Protein AF-A0AA96Z750-F1 (afdb_monomer_lite)

Foldseek 3Di:
DDDDDDDPPPPPPPVVVVVCVVVPDFQDQADAFWKFKDFADPPDWFWFFQDLDPPGDTDTDGDDPGIWMWGQHDADPVRQKTWTFTLPDHNVPGDPVRTPHIGGSVSRSPTHIDDGDDDD

pLDDT: mean 75.43, std 19.42, range [35.62, 96.25]

Radius of gyration: 21.61 Å; chains: 1; bounding box: 44×48×77 Å

Structure (mmCIF, N/CA/C/O backbone):
data_AF-A0AA96Z750-F1
#
_entry.id   AF-A0AA96Z750-F1
#
loop_
_atom_site.group_PDB
_atom_site.id
_atom_site.type_symbol
_atom_site.label_atom_id
_atom_site.label_alt_id
_atom_site.label_comp_id
_atom_site.label_asym_id
_atom_site.label_entity_id
_atom_site.label_seq_id
_atom_site.pdbx_PDB_ins_code
_atom_site.Cartn_x
_atom_site.Cartn_y
_atom_site.Cartn_z
_atom_site.occupancy
_atom_site.B_iso_or_equiv
_atom_site.auth_seq_id
_atom_site.auth_comp_id
_atom_site.auth_asym_id
_atom_site.auth_atom_id
_atom_site.pdbx_PDB_model_num
ATOM 1 N N . MET A 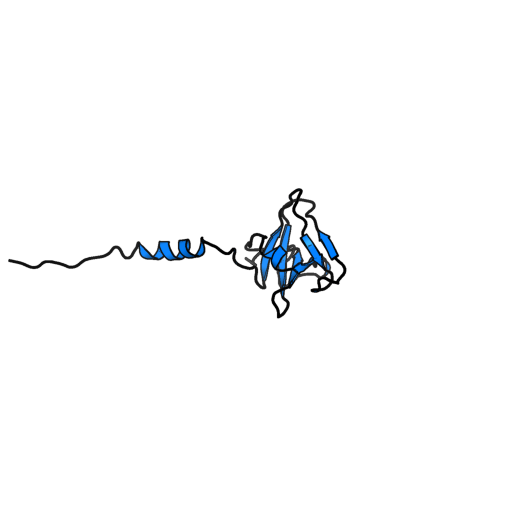1 1 ? -29.598 -28.346 -62.883 1.00 35.62 1 MET A N 1
ATOM 2 C CA . MET A 1 1 ? -29.112 -29.255 -61.816 1.00 35.62 1 MET A CA 1
ATOM 3 C C . MET A 1 1 ? -28.191 -28.420 -60.925 1.00 35.62 1 MET A C 1
ATOM 5 O O . MET A 1 1 ? -27.232 -27.899 -61.460 1.00 35.62 1 MET A O 1
ATOM 9 N N . LYS A 1 2 ? -28.621 -27.899 -59.768 1.00 36.06 2 LYS A N 1
ATOM 10 C CA . LYS A 1 2 ? -28.888 -28.506 -58.440 1.00 36.06 2 LYS A CA 1
ATOM 11 C C . LYS A 1 2 ? -27.608 -28.624 -57.576 1.00 36.06 2 LYS A C 1
ATOM 13 O O . LYS A 1 2 ? -26.629 -29.187 -58.039 1.00 36.06 2 LYS A O 1
ATOM 18 N N . ASN A 1 3 ? -27.735 -28.125 -56.330 1.00 41.16 3 ASN A N 1
ATOM 19 C CA . ASN A 1 3 ? -26.816 -28.056 -55.163 1.00 41.16 3 ASN A CA 1
ATOM 20 C C . ASN A 1 3 ? -25.954 -26.775 -55.121 1.00 41.16 3 ASN A C 1
ATOM 22 O O . ASN A 1 3 ? -25.009 -26.656 -55.881 1.00 41.16 3 ASN A O 1
ATOM 26 N N . ARG A 1 4 ? -26.278 -25.686 -54.404 1.00 40.38 4 ARG A N 1
ATOM 27 C CA . ARG A 1 4 ? -26.673 -25.439 -52.995 1.00 40.38 4 ARG A CA 1
ATOM 28 C C . ARG A 1 4 ? -25.589 -25.779 -51.949 1.00 40.38 4 ARG A C 1
ATOM 30 O O . ARG A 1 4 ? -25.389 -26.944 -51.633 1.00 40.38 4 ARG A O 1
ATOM 37 N N . THR A 1 5 ? -25.101 -24.694 -51.326 1.00 41.47 5 THR A N 1
ATOM 38 C CA . THR A 1 5 ? -24.582 -24.523 -49.946 1.00 41.47 5 THR A CA 1
ATOM 39 C C . THR A 1 5 ? -23.202 -25.091 -49.597 1.00 41.47 5 THR A C 1
ATOM 41 O O . THR A 1 5 ? -23.041 -26.299 -49.547 1.00 41.47 5 THR A O 1
ATOM 44 N N . LEU A 1 6 ? -22.277 -24.229 -49.150 1.00 39.97 6 LEU A N 1
ATOM 45 C CA . LEU A 1 6 ? -21.990 -24.117 -47.713 1.00 39.97 6 LEU A CA 1
ATOM 46 C C . LEU A 1 6 ? -21.231 -22.823 -47.376 1.00 39.97 6 LEU A C 1
ATOM 48 O O . LEU A 1 6 ? -20.321 -22.402 -48.081 1.00 39.97 6 LEU A O 1
ATOM 52 N N . ASN A 1 7 ? -21.662 -22.214 -46.277 1.00 42.81 7 ASN A N 1
ATOM 53 C CA . ASN A 1 7 ? -21.149 -21.003 -45.658 1.00 42.81 7 ASN A CA 1
ATOM 54 C C . ASN A 1 7 ? -19.644 -21.091 -45.372 1.00 42.81 7 ASN A C 1
ATOM 56 O O . ASN A 1 7 ? -19.219 -21.964 -44.620 1.00 42.81 7 ASN A O 1
ATOM 60 N N . SER A 1 8 ? -18.869 -20.123 -45.858 1.00 43.69 8 SER A N 1
ATOM 61 C CA . SER A 1 8 ? -17.604 -19.757 -45.218 1.00 43.69 8 SER A CA 1
ATOM 62 C C . SER A 1 8 ? -17.874 -18.513 -44.379 1.00 43.69 8 SER A C 1
ATOM 64 O O . SER A 1 8 ? -17.954 -17.396 -44.890 1.00 43.69 8 SER A O 1
ATOM 66 N N . LEU A 1 9 ? -18.158 -18.739 -43.096 1.00 48.41 9 LEU A N 1
ATOM 67 C CA . LEU A 1 9 ? -18.248 -17.689 -42.086 1.00 48.41 9 LEU A CA 1
ATOM 68 C C . LEU A 1 9 ? -16.909 -16.935 -42.015 1.00 48.41 9 LEU A C 1
ATOM 70 O O . LEU A 1 9 ? -15.860 -17.582 -42.005 1.00 48.41 9 LEU A O 1
ATOM 74 N N . PRO A 1 10 ? -16.902 -15.596 -41.888 1.00 44.31 10 PRO A N 1
ATOM 75 C CA . PRO A 1 10 ? -15.688 -14.873 -41.550 1.00 44.31 10 PRO A CA 1
ATOM 76 C C . PRO A 1 10 ? -15.317 -15.192 -40.094 1.00 44.31 10 PRO A C 1
ATOM 78 O O . PRO A 1 10 ? -15.804 -14.566 -39.154 1.00 44.31 10 PRO A O 1
ATOM 81 N N . PHE A 1 11 ? -14.414 -16.153 -39.898 1.00 47.69 11 PHE A N 1
ATOM 82 C CA . PHE A 1 11 ? -13.801 -16.518 -38.609 1.00 47.69 11 PHE A CA 1
ATOM 83 C C . PHE A 1 11 ? -12.900 -15.415 -38.004 1.00 47.69 11 PHE A C 1
ATOM 85 O O . PHE A 1 11 ? -12.049 -15.683 -37.164 1.00 47.69 11 PHE A O 1
ATOM 92 N N . VAL A 1 12 ? -13.095 -14.155 -38.398 1.00 45.84 12 VAL A N 1
ATOM 93 C CA . VAL A 1 12 ? -12.334 -12.988 -37.920 1.00 45.84 12 VAL A CA 1
ATOM 94 C C . VAL A 1 12 ? -13.201 -12.081 -37.024 1.00 45.84 12 VAL A C 1
ATOM 96 O O . VAL A 1 12 ? -12.708 -11.129 -36.433 1.00 45.84 12 VAL A O 1
ATOM 99 N N . GLY A 1 13 ? -14.493 -12.393 -36.854 1.00 42.34 13 GLY A N 1
ATOM 100 C CA . GLY A 1 13 ? -15.441 -11.562 -36.096 1.00 42.34 13 GLY A CA 1
ATOM 101 C C . GLY A 1 13 ? -15.648 -11.907 -34.614 1.00 42.34 13 GLY A C 1
ATOM 102 O O . GLY A 1 13 ? -16.391 -11.198 -33.946 1.00 42.34 13 GLY A O 1
ATOM 103 N N . ILE A 1 14 ? -15.044 -12.979 -34.079 1.00 46.34 14 ILE A N 1
ATOM 104 C CA . ILE A 1 14 ? -15.354 -13.471 -32.714 1.00 46.34 14 ILE A CA 1
ATOM 105 C C . ILE A 1 14 ? -14.275 -13.105 -31.678 1.00 46.34 14 ILE A C 1
ATOM 107 O O . ILE A 1 14 ? -14.570 -13.021 -30.488 1.00 46.34 14 ILE A O 1
ATOM 111 N N . ILE A 1 15 ? -13.047 -12.779 -32.093 1.00 45.06 15 ILE A N 1
ATOM 112 C CA . ILE A 1 15 ? -11.965 -12.457 -31.139 1.00 45.06 15 ILE A CA 1
ATOM 113 C C . ILE A 1 15 ? -12.111 -11.034 -30.559 1.00 45.06 15 ILE A C 1
ATOM 115 O O . ILE A 1 15 ? -11.638 -10.762 -29.459 1.00 45.06 15 ILE A O 1
ATOM 119 N N . ALA A 1 16 ? -12.851 -10.137 -31.219 1.00 44.69 16 ALA A N 1
ATOM 120 C CA . ALA A 1 16 ? -13.071 -8.778 -30.715 1.00 44.69 16 ALA A CA 1
ATOM 121 C C . ALA A 1 16 ? -14.095 -8.691 -29.562 1.00 44.69 16 ALA A C 1
ATOM 123 O O . ALA A 1 16 ? -14.098 -7.710 -28.821 1.00 44.69 16 ALA A O 1
ATOM 124 N N . VAL A 1 17 ? -14.948 -9.706 -29.363 1.00 45.22 17 VAL A N 1
ATOM 125 C CA . VAL A 1 17 ? -16.010 -9.649 -28.336 1.00 45.22 17 VAL A CA 1
ATOM 126 C C . VAL A 1 17 ? -15.500 -10.064 -26.949 1.00 45.22 17 VAL A C 1
ATOM 128 O O . VAL A 1 17 ? -16.064 -9.652 -25.937 1.00 45.22 17 VAL A O 1
ATOM 131 N N . VAL A 1 18 ? -14.3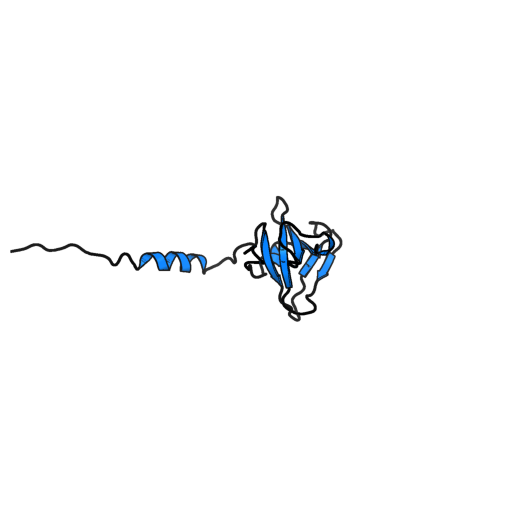83 -10.794 -26.865 1.00 43.53 18 VAL A N 1
ATOM 132 C CA . VAL A 1 18 ? -13.802 -11.180 -25.564 1.00 43.53 18 VAL A CA 1
ATOM 133 C C . VAL A 1 18 ? -13.091 -10.002 -24.885 1.00 43.53 18 VAL A C 1
ATOM 135 O O . VAL A 1 18 ? -13.080 -9.924 -23.661 1.00 43.53 18 VAL A O 1
ATOM 138 N N . ILE A 1 19 ? -12.588 -9.025 -25.649 1.00 48.16 19 ILE A N 1
ATOM 139 C CA . ILE A 1 19 ? -11.946 -7.830 -25.073 1.00 48.16 19 ILE A CA 1
ATOM 140 C C . ILE A 1 19 ? -13.000 -6.838 -24.543 1.00 48.16 19 ILE A C 1
ATOM 142 O O . ILE A 1 19 ? -12.778 -6.180 -23.529 1.00 48.16 19 ILE A O 1
ATOM 146 N N . LEU A 1 20 ? -14.190 -6.782 -25.158 1.00 41.06 20 LEU A N 1
ATOM 147 C CA . LEU A 1 20 ? -15.265 -5.874 -24.732 1.00 41.06 20 LEU A CA 1
ATOM 148 C C . LEU A 1 20 ? -16.107 -6.413 -23.555 1.00 41.06 20 LEU A C 1
ATOM 150 O O . LEU A 1 20 ? -16.755 -5.635 -22.859 1.00 41.06 20 LEU A O 1
ATOM 154 N N . GLY A 1 21 ? -16.089 -7.725 -23.289 1.00 37.84 21 GLY A N 1
ATOM 155 C CA . GLY A 1 21 ? -16.830 -8.347 -22.178 1.00 37.84 21 GLY A CA 1
ATOM 156 C C . GLY A 1 21 ? -16.242 -8.087 -20.783 1.00 37.84 21 GLY A C 1
ATOM 157 O O . GLY A 1 21 ? -16.953 -8.198 -19.788 1.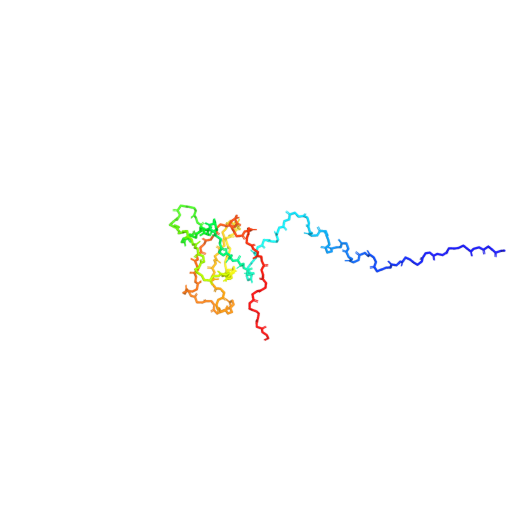00 37.84 21 GLY A O 1
ATOM 158 N N . ILE A 1 22 ? -14.968 -7.687 -20.700 1.00 47.09 22 ILE A N 1
ATOM 159 C CA . ILE A 1 22 ? -14.305 -7.268 -19.447 1.00 47.09 22 ILE A CA 1
ATOM 160 C C . ILE A 1 22 ? -14.606 -5.781 -19.145 1.00 47.09 22 ILE A C 1
ATOM 162 O O . ILE A 1 22 ? -14.379 -5.295 -18.040 1.00 47.09 22 ILE A O 1
ATOM 166 N N . TYR A 1 23 ? -15.186 -5.053 -20.108 1.00 47.31 23 TYR A N 1
ATOM 167 C CA . TYR A 1 23 ? -15.348 -3.596 -20.077 1.00 47.31 23 TYR A CA 1
ATOM 168 C C . TYR A 1 23 ? -16.553 -3.086 -19.261 1.00 47.31 23 TYR A C 1
ATOM 170 O O . TYR A 1 23 ? -16.715 -1.878 -19.106 1.00 47.31 23 TYR A O 1
ATOM 178 N N . PHE A 1 24 ? -17.386 -3.970 -18.699 1.00 49.66 24 PHE A N 1
ATOM 179 C CA . PHE A 1 24 ? -18.526 -3.585 -17.857 1.00 49.66 24 PHE A CA 1
ATOM 180 C C . PHE A 1 24 ? -18.456 -4.241 -16.469 1.00 49.66 24 PHE A C 1
ATOM 182 O O . PHE A 1 24 ? -19.010 -5.312 -16.237 1.00 49.66 24 PHE A O 1
ATOM 189 N N . GLY A 1 25 ? -17.828 -3.549 -15.510 1.00 45.44 25 GLY A N 1
ATOM 190 C CA . GLY A 1 25 ? -18.352 -3.539 -14.137 1.00 45.44 25 GLY A CA 1
ATOM 191 C C . GLY A 1 25 ? -17.365 -3.599 -12.973 1.00 45.44 25 GLY A C 1
ATOM 192 O O . GLY A 1 25 ? -17.754 -3.225 -11.868 1.00 45.44 25 GLY A O 1
ATOM 193 N N . LYS A 1 26 ? -16.115 -4.040 -13.149 1.00 52.38 26 LYS A N 1
ATOM 194 C CA . LYS A 1 26 ? -15.136 -4.059 -12.046 1.00 52.38 26 LYS A CA 1
ATOM 195 C C . LYS A 1 26 ? -13.764 -3.676 -12.567 1.00 52.38 26 LYS A C 1
ATOM 197 O O . LYS A 1 26 ? -13.227 -4.375 -13.421 1.00 52.38 26 LYS A O 1
ATOM 202 N N . GLN A 1 27 ? -13.192 -2.593 -12.038 1.00 55.72 27 GLN A N 1
ATOM 203 C CA . GLN A 1 27 ? -11.755 -2.399 -12.185 1.00 55.72 27 GLN A CA 1
ATOM 204 C C . GLN A 1 27 ? -11.055 -3.647 -11.625 1.00 55.72 27 GLN A C 1
ATOM 206 O O . GLN A 1 27 ? -11.498 -4.168 -10.589 1.00 55.72 27 GLN A O 1
ATOM 211 N N . PRO A 1 28 ? -10.032 -4.181 -12.319 1.00 65.00 28 PRO A N 1
ATOM 212 C CA . PRO A 1 28 ? -9.243 -5.270 -11.768 1.00 65.00 28 PRO A CA 1
ATOM 213 C C . PRO A 1 28 ? -8.742 -4.851 -10.379 1.00 65.00 28 PRO A C 1
ATOM 215 O O . PRO A 1 28 ? -8.482 -3.676 -10.136 1.00 65.00 28 PRO A O 1
ATOM 218 N N . LYS A 1 29 ? -8.708 -5.791 -9.429 1.00 75.69 29 LYS A N 1
ATOM 219 C CA . LYS A 1 29 ? -8.186 -5.523 -8.084 1.00 75.69 29 LYS A CA 1
ATOM 220 C C . LYS A 1 29 ? -6.662 -5.646 -8.131 1.00 75.69 29 LYS A C 1
ATOM 222 O O . LYS A 1 29 ? -6.200 -6.665 -8.638 1.00 75.69 29 LYS A O 1
ATOM 227 N N . PRO A 1 30 ? -5.894 -4.704 -7.563 1.00 76.00 30 PRO A N 1
ATOM 228 C CA . PRO A 1 30 ? -4.438 -4.759 -7.625 1.00 76.00 30 PRO A CA 1
ATOM 229 C C . PRO A 1 30 ? -3.907 -5.891 -6.744 1.00 76.00 30 PRO A C 1
ATOM 231 O O . PRO A 1 30 ? -4.184 -5.945 -5.543 1.00 76.00 30 PRO A O 1
ATOM 234 N N . THR A 1 31 ? -3.180 -6.819 -7.343 1.00 82.88 31 THR A N 1
ATOM 235 C CA . THR A 1 31 ? -2.615 -8.036 -6.752 1.00 82.88 31 THR A CA 1
ATOM 236 C C . THR A 1 31 ? -1.155 -7.852 -6.323 1.00 82.88 31 THR A C 1
ATOM 238 O O . THR A 1 31 ? -0.596 -6.766 -6.418 1.00 82.88 31 THR A O 1
ATOM 241 N N . TYR A 1 32 ? -0.541 -8.889 -5.745 1.00 83.62 32 TYR A N 1
ATOM 242 C CA . TYR A 1 32 ? 0.873 -8.854 -5.353 1.00 83.62 32 TYR A CA 1
ATOM 243 C C . TYR A 1 32 ? 1.762 -8.587 -6.572 1.00 83.62 32 TYR A C 1
ATOM 245 O O . TYR A 1 32 ? 1.590 -9.247 -7.592 1.00 83.62 32 TYR A O 1
ATOM 253 N N . ARG A 1 33 ? 2.723 -7.663 -6.435 1.00 85.81 33 ARG A N 1
ATOM 254 C CA . ARG A 1 33 ? 3.550 -7.116 -7.531 1.00 85.81 33 ARG A CA 1
ATOM 255 C C . ARG A 1 33 ? 2.807 -6.255 -8.549 1.00 85.81 33 ARG A C 1
ATOM 257 O O . ARG A 1 33 ? 3.453 -5.781 -9.472 1.00 85.81 33 ARG A O 1
ATOM 264 N N . ASP A 1 34 ? 1.520 -5.972 -8.375 1.00 86.88 34 ASP A N 1
ATOM 265 C CA . ASP A 1 34 ? 0.905 -4.904 -9.160 1.00 86.88 34 ASP A CA 1
ATOM 266 C C . ASP A 1 34 ? 1.343 -3.541 -8.635 1.00 86.88 34 ASP A C 1
ATOM 268 O O . ASP A 1 34 ? 1.716 -3.377 -7.464 1.00 86.88 34 ASP A O 1
ATOM 272 N N . CYS A 1 35 ? 1.248 -2.553 -9.518 1.00 87.44 35 CYS A N 1
ATOM 273 C CA . CYS A 1 35 ? 1.403 -1.164 -9.160 1.00 87.44 35 CYS A CA 1
ATOM 274 C C . CYS A 1 35 ? 0.107 -0.391 -9.250 1.00 87.44 35 CYS A C 1
ATOM 276 O O . CYS A 1 35 ? -0.716 -0.588 -10.146 1.00 87.44 35 CYS A O 1
ATOM 278 N N . VAL A 1 36 ? -0.030 0.535 -8.311 1.00 88.12 36 VAL A N 1
ATOM 279 C CA . VAL A 1 36 ? -1.140 1.472 -8.257 1.00 88.12 36 VAL A CA 1
ATOM 280 C C . VAL A 1 36 ? -0.621 2.891 -8.360 1.00 88.12 36 VAL A C 1
ATOM 282 O O . VAL A 1 36 ? 0.410 3.235 -7.781 1.00 88.12 36 VAL A O 1
ATOM 285 N N . GLU A 1 37 ? -1.345 3.717 -9.101 1.00 87.56 37 GLU A N 1
ATOM 286 C CA . GLU A 1 37 ? -1.045 5.138 -9.222 1.00 87.56 37 GLU A CA 1
A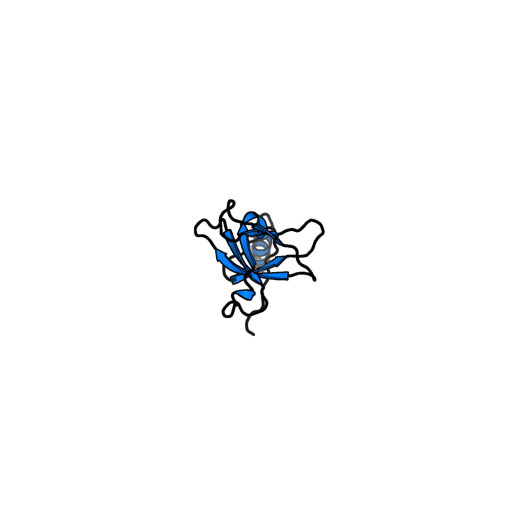TOM 287 C C . GLU A 1 37 ? -1.994 5.943 -8.337 1.00 87.56 37 GLU A C 1
ATOM 289 O O . GLU A 1 37 ? -3.220 5.813 -8.420 1.00 87.56 37 GLU A O 1
ATOM 294 N N . PHE A 1 38 ? -1.421 6.820 -7.521 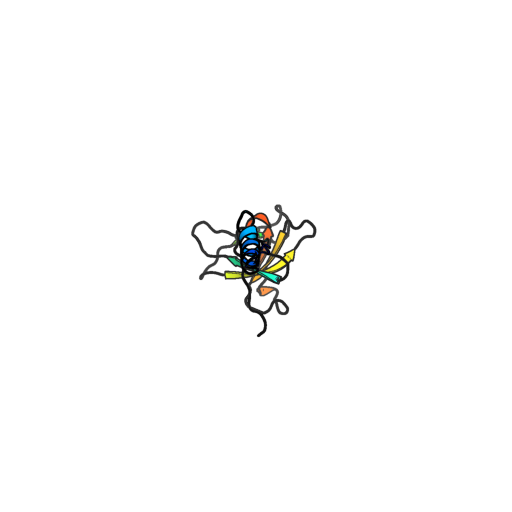1.00 85.56 38 PHE A N 1
ATOM 295 C CA . PHE A 1 38 ? -2.160 7.802 -6.753 1.00 85.56 38 PHE A CA 1
ATOM 296 C C . PHE A 1 38 ? -1.906 9.196 -7.327 1.00 85.56 38 PHE A C 1
ATOM 298 O O . PHE A 1 38 ? -0.803 9.738 -7.262 1.00 85.56 38 PHE A O 1
ATOM 305 N N . SER A 1 39 ? -2.945 9.768 -7.935 1.00 79.38 39 SER A N 1
ATOM 306 C CA . SER A 1 39 ? -2.903 11.115 -8.506 1.00 79.38 39 SER A CA 1
ATOM 307 C C . SER A 1 39 ? -3.305 12.161 -7.459 1.00 79.38 39 SER A C 1
ATOM 309 O O . SER A 1 39 ? -4.289 11.948 -6.748 1.00 79.38 39 SER A O 1
ATOM 311 N N . PRO A 1 40 ? -2.614 13.311 -7.383 1.00 72.00 40 PRO A N 1
ATOM 312 C CA . PRO A 1 40 ? -2.984 14.387 -6.483 1.00 72.00 40 PRO A CA 1
ATOM 313 C C . PRO A 1 40 ? -4.256 15.069 -6.990 1.00 72.00 40 PRO A C 1
ATOM 315 O O . PRO A 1 40 ? -4.359 15.487 -8.142 1.00 72.00 40 PRO A O 1
ATOM 318 N N . SER A 1 41 ? -5.229 15.207 -6.104 1.00 70.50 41 SER A N 1
ATOM 319 C CA . SER A 1 41 ? -6.432 16.007 -6.279 1.00 70.50 41 SER A CA 1
ATOM 320 C C . SER A 1 41 ? -6.802 16.639 -4.932 1.00 70.50 41 SER A C 1
ATOM 322 O O . SER A 1 41 ? -6.443 16.097 -3.883 1.00 70.50 41 SER A O 1
ATOM 324 N N . PRO A 1 42 ? -7.551 17.755 -4.921 1.00 62.12 42 PRO A N 1
ATOM 325 C CA . PRO A 1 42 ? -7.921 18.446 -3.682 1.00 62.12 42 PRO A CA 1
ATOM 326 C C . PRO A 1 42 ? -8.676 17.564 -2.675 1.00 62.12 42 PRO A C 1
ATOM 328 O O . PRO A 1 42 ? -8.685 17.861 -1.486 1.00 62.12 42 PRO A O 1
ATOM 331 N N . ALA A 1 43 ? -9.309 16.487 -3.151 1.00 67.31 43 ALA A N 1
ATOM 332 C CA . ALA A 1 43 ? -10.099 15.561 -2.347 1.00 67.31 43 ALA A CA 1
ATOM 333 C C . ALA A 1 43 ? -9.452 14.175 -2.175 1.00 67.31 43 ALA A C 1
ATOM 335 O O . ALA A 1 43 ? -9.988 13.34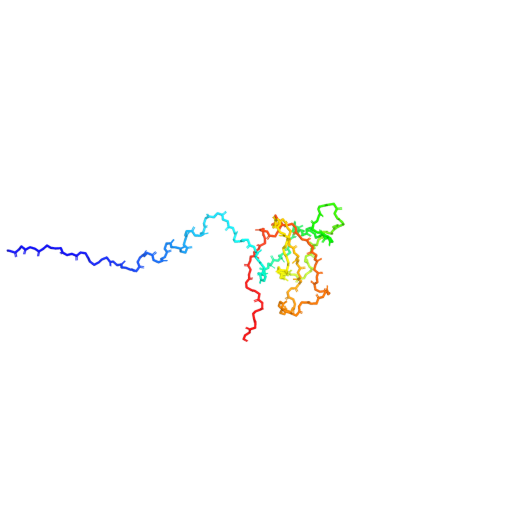4 -1.446 1.00 67.31 43 ALA A O 1
ATOM 336 N N . SER A 1 44 ? -8.323 13.892 -2.831 1.00 69.75 44 SER A N 1
ATOM 337 C CA . SER A 1 44 ? -7.685 12.576 -2.747 1.00 69.75 44 SER A CA 1
ATOM 338 C C . SER A 1 44 ? -6.720 12.540 -1.572 1.00 69.75 44 SER A C 1
ATOM 340 O O . SER A 1 44 ? -5.581 13.001 -1.661 1.00 69.75 44 SER A O 1
ATOM 342 N N . THR A 1 45 ? -7.180 11.960 -0.473 1.00 83.00 45 THR A N 1
ATOM 343 C CA . THR A 1 45 ? -6.340 11.500 0.629 1.00 83.00 45 THR A CA 1
ATOM 344 C C . THR A 1 45 ? -6.334 9.980 0.640 1.00 83.00 45 THR A C 1
ATOM 346 O O . THR A 1 45 ? -7.366 9.336 0.444 1.00 83.00 45 THR A O 1
ATOM 349 N N . LEU A 1 46 ? -5.165 9.392 0.869 1.00 87.94 46 LEU A N 1
ATOM 350 C CA . LEU A 1 46 ? -5.050 7.965 1.121 1.00 87.94 46 LEU A CA 1
ATOM 351 C C . LEU A 1 46 ? -4.881 7.766 2.619 1.00 87.94 46 LEU A C 1
ATOM 353 O O . LEU A 1 46 ? -3.899 8.219 3.201 1.00 87.94 46 LEU A O 1
ATOM 357 N N . GLN A 1 47 ? -5.841 7.109 3.263 1.00 91.56 47 GLN A N 1
ATOM 358 C CA . GLN A 1 47 ? -5.684 6.763 4.670 1.00 91.56 47 GLN A CA 1
ATOM 359 C C . GLN A 1 47 ? -4.716 5.584 4.797 1.00 91.56 47 GLN A C 1
ATOM 361 O O . GLN A 1 47 ? -5.003 4.484 4.316 1.00 91.56 47 GLN A O 1
ATOM 366 N N . VAL A 1 48 ? -3.571 5.840 5.427 1.00 94.12 48 VAL A N 1
ATOM 367 C CA . VAL A 1 48 ? -2.473 4.888 5.605 1.00 94.12 48 VAL A CA 1
ATOM 368 C C . VAL A 1 48 ? -2.346 4.552 7.082 1.00 94.12 48 VAL A C 1
ATOM 370 O O . VAL A 1 48 ? -2.332 5.439 7.929 1.00 94.12 48 VAL A O 1
ATOM 373 N N . TYR A 1 49 ? -2.244 3.269 7.383 1.00 96.12 49 TYR A N 1
ATOM 374 C CA . TYR A 1 49 ? -2.245 2.690 8.715 1.00 96.12 49 TYR A CA 1
ATOM 375 C C . TYR A 1 49 ? -0.892 2.043 9.018 1.00 96.12 49 TYR A C 1
ATOM 377 O O . TYR A 1 49 ? -0.238 1.485 8.133 1.00 96.12 49 TYR A O 1
ATOM 385 N N . ASP A 1 50 ? -0.476 2.089 10.281 1.00 94.00 50 ASP A N 1
ATOM 386 C CA . ASP A 1 50 ? 0.753 1.425 10.736 1.00 94.00 50 ASP A CA 1
ATOM 387 C C . ASP A 1 50 ? 0.618 -0.112 10.726 1.00 94.00 50 ASP A C 1
ATOM 389 O O . ASP A 1 50 ? 1.558 -0.843 10.401 1.00 94.00 50 ASP A O 1
ATOM 393 N N . GLN A 1 51 ? -0.589 -0.616 11.006 1.00 95.44 51 GLN A N 1
ATOM 394 C CA . GLN A 1 51 ? -0.941 -2.038 11.000 1.00 95.44 51 GLN A CA 1
ATOM 395 C C . GLN A 1 51 ? -2.210 -2.273 10.163 1.00 95.44 51 GLN A C 1
ATOM 397 O O . GLN A 1 51 ? -2.961 -1.327 9.933 1.00 95.44 51 GLN A O 1
ATOM 402 N N . PRO A 1 52 ? -2.482 -3.505 9.691 1.00 94.62 52 PRO A N 1
ATOM 403 C CA . PRO A 1 52 ? -3.698 -3.816 8.940 1.00 94.62 52 PRO A CA 1
ATOM 404 C C . PRO A 1 52 ? -4.915 -3.940 9.876 1.00 94.62 52 PRO A C 1
ATOM 406 O O . PRO A 1 52 ? -5.561 -4.982 9.963 1.00 94.62 52 PRO A O 1
ATOM 409 N N . ASP A 1 53 ? -5.193 -2.873 10.618 1.00 93.19 53 ASP A N 1
ATOM 410 C CA . ASP A 1 53 ? -6.275 -2.769 11.588 1.00 93.19 53 ASP A CA 1
ATOM 411 C C . ASP A 1 53 ? -6.808 -1.329 11.599 1.00 93.19 53 ASP A C 1
ATOM 413 O O . ASP A 1 53 ? -6.051 -0.362 11.672 1.00 93.19 53 ASP A O 1
ATOM 417 N N . ARG A 1 54 ? -8.136 -1.172 11.572 1.00 89.31 54 ARG A N 1
ATOM 418 C CA . ARG A 1 54 ? -8.789 0.144 11.626 1.00 89.31 54 ARG A CA 1
ATOM 419 C C . ARG A 1 54 ? -8.546 0.864 12.953 1.00 89.31 54 ARG A C 1
ATOM 421 O O . ARG A 1 54 ? -8.653 2.088 12.978 1.00 89.31 54 ARG A O 1
ATOM 428 N N . ALA A 1 55 ? -8.247 0.133 14.027 1.00 92.81 55 ALA A N 1
ATOM 429 C CA . ALA A 1 55 ? -7.921 0.710 15.329 1.00 92.81 55 ALA A CA 1
ATOM 430 C C . ALA A 1 55 ? -6.462 1.194 15.433 1.00 92.81 55 ALA A C 1
ATOM 432 O O . ALA A 1 55 ? -6.110 1.863 16.409 1.00 92.81 55 ALA A O 1
ATOM 433 N N . SER A 1 56 ? -5.601 0.880 14.456 1.00 94.06 56 SER A N 1
ATOM 434 C CA . SER A 1 56 ? -4.208 1.317 14.497 1.00 94.06 56 SER A CA 1
ATOM 435 C C . SER A 1 56 ? -4.077 2.819 14.242 1.00 94.06 56 SER A C 1
ATOM 437 O O . SER A 1 56 ? -4.951 3.470 13.663 1.00 94.06 56 SER A O 1
ATOM 439 N N . LYS A 1 57 ? -2.915 3.374 14.599 1.00 95.38 57 LYS A N 1
ATOM 440 C CA . LYS A 1 57 ? -2.552 4.735 14.190 1.00 95.38 57 LYS A CA 1
ATOM 441 C C . LYS A 1 57 ? -2.617 4.846 12.666 1.00 95.38 57 LYS A C 1
ATOM 443 O O . LYS A 1 57 ? -2.193 3.925 11.963 1.00 95.38 57 LYS A O 1
ATOM 448 N N . SER A 1 58 ? -3.152 5.964 12.183 1.00 94.62 58 SER A N 1
ATOM 449 C CA . SER A 1 58 ? -3.246 6.262 10.758 1.00 94.62 58 SER A CA 1
ATOM 450 C C . SER A 1 58 ? -2.877 7.708 10.454 1.00 94.62 58 SER A C 1
ATOM 452 O O . SER A 1 58 ? -2.959 8.581 11.321 1.00 94.62 58 SER A O 1
ATOM 454 N N . ILE A 1 59 ? -2.463 7.939 9.213 1.00 93.81 59 ILE A N 1
ATOM 455 C CA . ILE A 1 59 ? -2.196 9.252 8.634 1.00 93.81 59 ILE A CA 1
ATOM 456 C C . ILE A 1 59 ? -3.004 9.415 7.346 1.00 93.81 59 ILE A C 1
ATOM 458 O O . ILE A 1 59 ? -3.291 8.442 6.647 1.00 93.81 59 ILE A O 1
ATOM 462 N N . ASN A 1 60 ? -3.345 10.658 7.014 1.00 91.19 60 ASN A N 1
ATOM 463 C CA . ASN A 1 60 ? -3.900 10.998 5.709 1.00 91.19 60 ASN A CA 1
ATOM 464 C C . ASN A 1 60 ? -2.748 11.379 4.788 1.00 91.19 60 ASN A C 1
ATOM 466 O O . ASN A 1 60 ? -2.188 12.468 4.899 1.00 91.19 60 ASN A O 1
ATOM 470 N N . TYR A 1 61 ? -2.382 10.461 3.908 1.00 89.94 61 TYR A N 1
ATOM 471 C CA . TYR A 1 61 ? -1.325 10.665 2.940 1.00 89.94 61 TYR A CA 1
ATOM 472 C C . TYR A 1 61 ? -1.844 11.436 1.721 1.00 89.94 61 TYR A C 1
ATOM 474 O O . TYR A 1 61 ? -2.917 11.135 1.189 1.00 89.94 61 TYR A O 1
ATOM 482 N N . GLN A 1 62 ? -1.074 12.428 1.278 1.00 87.81 62 GLN A N 1
ATOM 483 C CA . GLN A 1 62 ? -1.336 13.213 0.074 1.00 87.81 62 GLN A CA 1
ATOM 484 C C . GLN A 1 62 ? -0.060 13.279 -0.773 1.00 87.81 62 GLN A C 1
ATOM 486 O O . GLN A 1 62 ? 1.000 13.567 -0.211 1.00 87.81 62 GLN A O 1
ATOM 491 N N . PRO A 1 63 ? -0.139 13.053 -2.097 1.00 82.69 63 PRO A N 1
ATOM 492 C CA . PRO A 1 63 ? 1.015 13.192 -2.973 1.00 82.69 63 PRO A CA 1
ATOM 493 C C . PRO A 1 63 ? 1.446 14.654 -3.022 1.00 82.69 63 PRO A C 1
ATOM 495 O O . PRO A 1 63 ? 0.607 15.558 -3.045 1.00 82.69 63 PRO A O 1
ATOM 498 N N . THR A 1 64 ? 2.753 14.891 -3.064 1.00 75.31 64 THR A N 1
ATOM 499 C CA . THR A 1 64 ? 3.305 16.254 -2.933 1.00 75.31 64 THR A CA 1
ATOM 500 C C . THR A 1 64 ? 3.704 16.885 -4.261 1.00 75.31 64 THR A C 1
ATOM 502 O O . THR A 1 64 ? 3.742 18.109 -4.364 1.00 75.31 64 THR A O 1
ATOM 505 N N . SER A 1 65 ? 4.013 16.079 -5.279 1.00 70.81 65 SER A N 1
ATOM 506 C CA . SER A 1 65 ? 4.718 16.567 -6.476 1.00 70.81 65 SER A CA 1
ATOM 507 C C . SER A 1 65 ? 4.214 15.994 -7.801 1.00 70.81 65 SER A C 1
ATOM 509 O O . SER A 1 65 ? 4.858 16.155 -8.836 1.00 70.81 65 SER A O 1
ATOM 511 N N . GLY A 1 66 ? 3.037 15.371 -7.802 1.00 79.38 66 GLY A N 1
ATOM 512 C CA . GLY A 1 66 ? 2.464 14.758 -8.994 1.00 79.38 66 GLY A CA 1
ATOM 513 C C . GLY A 1 66 ? 1.930 13.370 -8.702 1.00 79.38 66 GLY A C 1
ATOM 514 O O . GLY A 1 66 ? 1.670 13.019 -7.553 1.00 79.38 66 GLY A O 1
ATOM 515 N N . LYS A 1 67 ? 1.727 12.606 -9.773 1.00 83.25 67 LYS A N 1
ATOM 516 C CA . LYS A 1 67 ? 1.309 11.209 -9.704 1.00 83.25 67 LYS A CA 1
ATOM 517 C C . LYS A 1 67 ? 2.409 10.391 -9.043 1.00 83.25 67 LYS A C 1
ATOM 519 O O . LYS A 1 67 ? 3.546 10.413 -9.506 1.00 83.25 67 LYS A O 1
ATOM 524 N N . GLU A 1 68 ? 2.057 9.665 -7.994 1.00 87.69 68 GLU A N 1
ATOM 525 C CA . GLU A 1 68 ? 2.979 8.780 -7.293 1.00 87.69 68 GLU A CA 1
ATOM 526 C C . GLU A 1 68 ? 2.562 7.326 -7.502 1.00 87.69 68 GLU A C 1
ATOM 528 O O . GLU A 1 68 ? 1.374 7.000 -7.521 1.00 87.69 68 GLU A O 1
ATOM 533 N N . GLN A 1 69 ? 3.546 6.454 -7.701 1.00 88.75 69 GLN A N 1
ATOM 534 C CA . GLN A 1 69 ? 3.331 5.039 -7.987 1.00 88.75 69 GLN A CA 1
ATOM 535 C C . GLN A 1 69 ? 3.758 4.195 -6.792 1.00 88.75 69 GLN A C 1
ATOM 537 O O . GLN A 1 69 ? 4.784 4.465 -6.160 1.00 88.75 69 GLN A O 1
ATOM 542 N N . PHE A 1 70 ? 2.979 3.158 -6.501 1.00 91.50 70 PHE A N 1
ATOM 543 C CA . PHE A 1 70 ? 3.201 2.285 -5.357 1.00 91.50 70 PHE A CA 1
ATOM 544 C C . PHE A 1 70 ? 3.096 0.817 -5.746 1.00 91.50 70 PHE A C 1
ATOM 546 O O . PHE A 1 70 ? 2.120 0.408 -6.372 1.00 91.50 70 PHE A O 1
ATOM 553 N N . TRP A 1 71 ? 4.055 0.016 -5.294 1.00 93.19 71 TRP A N 1
ATOM 554 C CA . TRP A 1 71 ? 3.989 -1.437 -5.348 1.00 93.19 71 TRP A CA 1
ATOM 555 C C . TRP A 1 71 ? 3.051 -1.985 -4.277 1.00 93.19 71 TRP A C 1
ATOM 557 O O . TRP A 1 71 ? 3.119 -1.591 -3.107 1.00 93.19 71 TRP A O 1
ATOM 567 N N . VAL A 1 72 ? 2.251 -2.982 -4.649 1.00 91.94 72 VAL A N 1
ATOM 568 C CA . VAL A 1 72 ? 1.530 -3.835 -3.701 1.00 91.94 72 VAL A CA 1
ATOM 569 C C . VAL A 1 72 ? 2.464 -4.944 -3.222 1.00 91.94 72 VAL A C 1
ATOM 571 O O . VAL A 1 72 ? 2.629 -5.982 -3.869 1.00 91.94 72 VAL A O 1
ATOM 574 N N . ALA A 1 73 ? 3.089 -4.719 -2.066 1.00 92.19 73 ALA A N 1
ATOM 575 C CA . ALA A 1 73 ? 4.120 -5.605 -1.533 1.00 92.19 73 ALA A CA 1
ATOM 576 C C . ALA A 1 73 ? 3.557 -6.770 -0.715 1.00 92.19 73 ALA A C 1
ATOM 578 O O . ALA A 1 73 ? 4.100 -7.873 -0.747 1.00 92.19 73 ALA A O 1
ATOM 579 N N . LYS A 1 74 ? 2.477 -6.541 0.040 1.00 92.75 74 LYS A N 1
ATOM 580 C CA . LYS A 1 74 ? 1.828 -7.576 0.861 1.00 92.75 74 LYS A CA 1
ATOM 581 C C . LYS A 1 74 ? 0.323 -7.406 0.871 1.00 92.75 74 LYS A C 1
ATOM 583 O O . LYS A 1 74 ? -0.190 -6.307 0.669 1.00 92.75 74 LYS A O 1
ATOM 588 N N . ARG A 1 75 ? -0.366 -8.503 1.166 1.00 91.56 75 ARG A N 1
ATOM 589 C CA . ARG A 1 75 ? -1.805 -8.567 1.409 1.00 91.56 75 ARG A CA 1
ATOM 590 C C . ARG A 1 75 ? -2.066 -9.382 2.663 1.00 91.56 75 ARG A C 1
ATOM 592 O O . ARG A 1 75 ? -1.342 -10.339 2.938 1.00 91.56 75 ARG A O 1
ATOM 599 N N . THR A 1 76 ? -3.080 -8.998 3.424 1.00 92.81 76 THR A N 1
ATOM 600 C CA . THR A 1 76 ? -3.591 -9.851 4.499 1.00 92.81 76 THR A CA 1
ATOM 601 C C . THR A 1 76 ? -4.346 -11.046 3.923 1.00 92.81 76 THR A C 1
ATOM 603 O O . THR A 1 76 ? -4.839 -10.997 2.797 1.00 92.81 76 THR A O 1
ATOM 606 N N . ALA A 1 77 ? -4.441 -12.131 4.697 1.00 90.06 77 ALA A N 1
ATOM 607 C CA . ALA A 1 77 ? -5.105 -13.366 4.267 1.00 90.06 77 ALA A CA 1
ATOM 608 C C . ALA A 1 77 ? -6.609 -13.182 3.981 1.00 90.06 77 ALA A C 1
ATOM 610 O O . ALA A 1 77 ? -7.176 -13.907 3.173 1.00 90.06 77 ALA A O 1
ATOM 611 N N . ASP A 1 78 ? -7.241 -12.199 4.624 1.00 90.50 78 ASP A N 1
ATOM 612 C CA . ASP A 1 78 ? -8.636 -11.799 4.403 1.00 90.50 78 ASP A CA 1
ATOM 613 C C . ASP A 1 78 ? -8.817 -10.809 3.231 1.00 90.50 78 ASP A C 1
ATOM 615 O O . ASP A 1 78 ? -9.929 -10.346 2.965 1.00 90.50 78 ASP A O 1
ATOM 619 N N . GLU A 1 79 ? -7.719 -10.451 2.555 1.00 88.62 79 GLU A N 1
ATOM 620 C CA . GLU A 1 79 ? -7.646 -9.475 1.464 1.00 88.62 79 GLU A CA 1
ATOM 621 C C . GLU A 1 79 ? -8.235 -8.089 1.789 1.00 88.62 79 GLU A C 1
ATOM 623 O O . GLU A 1 79 ? -8.548 -7.307 0.884 1.00 88.62 79 GLU A O 1
ATOM 628 N N . GLN A 1 80 ? -8.400 -7.751 3.070 1.00 91.62 80 GLN A N 1
ATOM 629 C CA . GLN A 1 80 ? -8.934 -6.450 3.482 1.00 91.62 80 GLN A CA 1
ATOM 630 C C . GLN A 1 80 ? -7.873 -5.349 3.451 1.00 91.62 80 GLN A C 1
ATOM 632 O O . GLN A 1 80 ? -8.216 -4.165 3.365 1.00 91.62 80 GLN A O 1
ATOM 637 N N . TRP A 1 81 ? -6.593 -5.728 3.479 1.00 94.44 81 TRP A N 1
ATOM 638 C CA . TRP A 1 81 ? -5.479 -4.801 3.593 1.00 94.44 81 TRP A CA 1
ATOM 639 C C . TRP A 1 81 ? -4.352 -5.120 2.627 1.00 94.44 81 TRP A C 1
ATOM 641 O O . TRP A 1 81 ? -4.045 -6.277 2.332 1.00 94.44 81 TRP A O 1
ATOM 651 N N . VAL A 1 82 ? -3.702 -4.056 2.178 1.00 94.50 82 VAL A N 1
ATOM 652 C CA . VAL A 1 82 ? -2.544 -4.076 1.288 1.00 94.50 82 VAL A CA 1
ATOM 653 C C . VAL A 1 82 ? -1.441 -3.228 1.891 1.00 94.50 82 VAL A C 1
ATOM 655 O O . VAL A 1 82 ? -1.709 -2.159 2.433 1.00 94.50 82 VAL A O 1
ATOM 658 N N . GLN A 1 83 ? -0.204 -3.699 1.804 1.00 95.50 83 GLN A N 1
ATOM 659 C CA . GLN A 1 83 ? 0.961 -2.917 2.192 1.00 95.50 83 GLN A CA 1
ATOM 660 C C . GLN A 1 83 ? 1.575 -2.281 0.951 1.00 95.50 83 GLN A C 1
ATOM 662 O O . GLN A 1 83 ? 1.938 -2.992 0.009 1.00 95.50 83 GLN A O 1
ATOM 667 N N . LEU A 1 84 ? 1.682 -0.955 0.972 1.00 94.06 84 LEU A N 1
ATOM 668 C CA . LEU A 1 84 ? 2.197 -0.158 -0.131 1.00 94.06 84 LEU A CA 1
ATOM 669 C C . LEU A 1 84 ? 3.630 0.294 0.121 1.00 94.06 84 LEU A C 1
ATOM 671 O O . LEU A 1 84 ? 3.984 0.693 1.234 1.00 94.06 84 LEU A O 1
ATOM 675 N N . TYR A 1 85 ? 4.426 0.256 -0.943 1.00 94.56 85 TYR A N 1
ATOM 676 C CA . TYR A 1 85 ? 5.780 0.800 -0.997 1.00 94.56 85 TYR A CA 1
ATOM 677 C C . TYR A 1 85 ? 5.895 1.719 -2.211 1.00 94.56 85 TYR A C 1
ATOM 679 O O . TYR A 1 85 ? 5.393 1.374 -3.276 1.00 94.56 85 TYR A O 1
ATOM 687 N N . HIS A 1 86 ? 6.557 2.865 -2.077 1.00 91.19 86 HIS A N 1
ATOM 688 C CA . HIS A 1 86 ? 6.873 3.736 -3.204 1.00 91.19 86 HIS A CA 1
ATOM 689 C C . HIS A 1 86 ? 7.638 2.953 -4.276 1.00 91.19 86 HIS A C 1
ATOM 691 O O . HIS A 1 86 ? 8.639 2.292 -3.989 1.00 91.19 86 HIS A O 1
ATOM 697 N N . ALA A 1 87 ? 7.186 3.049 -5.523 1.00 88.56 87 ALA A N 1
ATOM 698 C CA . ALA A 1 87 ? 7.802 2.387 -6.666 1.00 88.56 87 ALA A CA 1
ATOM 699 C C . ALA A 1 87 ? 9.018 3.168 -7.191 1.00 88.56 87 ALA A C 1
ATOM 701 O O . ALA A 1 87 ? 9.066 3.566 -8.348 1.00 88.56 87 ALA A O 1
ATOM 702 N N . ILE A 1 88 ? 10.004 3.408 -6.320 1.00 85.50 88 ILE A N 1
ATOM 703 C CA . ILE A 1 88 ? 11.272 4.080 -6.663 1.00 85.50 88 ILE A CA 1
ATOM 704 C C . ILE A 1 88 ? 12.377 3.098 -7.084 1.00 85.50 88 ILE A C 1
ATOM 706 O O . ILE A 1 88 ? 13.350 3.499 -7.717 1.00 85.50 88 ILE A O 1
ATOM 710 N N . THR A 1 89 ? 12.227 1.817 -6.742 1.00 84.62 89 THR A N 1
ATOM 711 C CA . THR A 1 89 ? 13.118 0.713 -7.122 1.00 84.62 89 THR A CA 1
ATOM 712 C C . THR A 1 89 ? 12.311 -0.457 -7.692 1.00 84.62 89 THR A C 1
ATOM 714 O O . THR A 1 89 ? 11.073 -0.447 -7.697 1.00 84.62 89 THR A O 1
ATOM 717 N N . LEU A 1 90 ? 13.019 -1.471 -8.199 1.00 87.19 90 LEU A N 1
ATOM 718 C CA . LEU A 1 90 ? 12.415 -2.745 -8.579 1.00 87.19 90 LEU A CA 1
ATOM 719 C C . LEU A 1 90 ? 11.798 -3.433 -7.359 1.00 87.19 90 LEU A C 1
ATOM 721 O O . LEU A 1 90 ? 12.296 -3.303 -6.243 1.00 87.19 90 LEU A O 1
ATOM 725 N N . PHE A 1 91 ? 10.745 -4.217 -7.593 1.00 86.25 91 PHE A N 1
ATOM 726 C CA . PHE A 1 91 ? 9.996 -4.892 -6.533 1.00 86.25 91 PHE A CA 1
ATOM 727 C C . PHE A 1 91 ? 10.869 -5.759 -5.606 1.00 86.25 91 PHE A C 1
ATOM 729 O O . PHE A 1 91 ? 10.628 -5.830 -4.404 1.00 86.25 91 PHE A O 1
ATOM 736 N N . ASP A 1 92 ? 11.884 -6.428 -6.155 1.00 87.62 92 ASP A N 1
ATOM 737 C CA . ASP A 1 92 ? 12.757 -7.316 -5.376 1.00 87.62 92 ASP A CA 1
ATOM 738 C C . ASP A 1 92 ? 13.746 -6.546 -4.477 1.00 87.62 92 ASP A C 1
ATOM 740 O O . ASP A 1 92 ? 14.300 -7.123 -3.545 1.00 87.62 92 ASP A O 1
ATOM 744 N N . ASP A 1 93 ? 13.907 -5.239 -4.711 1.00 88.75 93 ASP A N 1
ATOM 745 C CA . ASP A 1 93 ? 14.867 -4.353 -4.046 1.00 88.75 93 ASP A CA 1
ATOM 746 C C . ASP A 1 93 ? 14.156 -3.231 -3.264 1.00 88.75 93 ASP A C 1
ATOM 748 O O . ASP A 1 93 ? 14.649 -2.102 -3.189 1.00 88.75 93 ASP A O 1
ATOM 752 N N . LEU A 1 94 ? 12.956 -3.488 -2.728 1.00 88.81 94 LEU A N 1
ATOM 753 C CA . LEU A 1 94 ? 12.188 -2.477 -1.992 1.00 88.81 94 LEU A CA 1
ATOM 754 C C . LEU A 1 94 ? 12.821 -2.178 -0.625 1.00 88.81 94 LEU A C 1
ATOM 756 O O . LEU A 1 94 ? 12.827 -3.053 0.247 1.00 88.81 94 LEU A O 1
ATOM 760 N N . PRO A 1 95 ? 13.321 -0.950 -0.384 1.00 91.81 95 PRO A N 1
ATOM 761 C CA . PRO A 1 95 ? 13.861 -0.590 0.918 1.00 91.81 95 PRO A CA 1
ATOM 762 C C . PRO A 1 95 ? 12.731 -0.287 1.911 1.00 91.81 95 PRO A C 1
ATOM 764 O O . PRO A 1 95 ? 11.671 0.215 1.538 1.00 91.81 95 PRO A O 1
ATOM 767 N N . GLU A 1 96 ? 12.980 -0.485 3.209 1.00 91.31 96 GLU A N 1
ATOM 768 C CA . GLU A 1 96 ? 12.013 -0.104 4.255 1.00 91.31 96 GLU A CA 1
ATOM 769 C C . GLU A 1 96 ? 11.715 1.403 4.263 1.00 91.31 96 GLU A C 1
ATOM 771 O O . GLU A 1 96 ? 10.619 1.805 4.635 1.00 91.31 96 GLU A O 1
ATOM 776 N N . SER A 1 97 ? 12.635 2.249 3.789 1.00 90.75 97 SER A N 1
ATOM 777 C CA . SER A 1 97 ? 12.388 3.688 3.623 1.00 90.75 97 SER A CA 1
ATOM 778 C C . SER A 1 97 ? 11.353 4.014 2.543 1.00 90.75 97 SER A C 1
ATOM 780 O O . SER A 1 97 ? 10.775 5.096 2.578 1.00 90.75 97 SER A O 1
ATOM 782 N N . ALA A 1 98 ? 11.103 3.103 1.597 1.00 91.00 98 ALA A N 1
ATOM 783 C CA . ALA A 1 98 ? 10.049 3.251 0.597 1.00 91.00 98 ALA A CA 1
ATOM 784 C C . ALA A 1 98 ? 8.685 2.789 1.123 1.00 91.00 98 ALA A C 1
ATOM 786 O O . ALA A 1 98 ? 7.681 2.969 0.439 1.00 91.00 98 ALA A O 1
ATOM 787 N N . LYS A 1 99 ? 8.614 2.182 2.311 1.00 94.56 99 LYS A N 1
ATOM 788 C CA . LYS A 1 99 ? 7.356 1.715 2.885 1.00 94.56 99 LYS A CA 1
ATOM 789 C C . LYS A 1 99 ? 6.444 2.899 3.181 1.00 94.56 99 LYS A C 1
ATOM 791 O O . LYS A 1 99 ? 6.766 3.746 4.009 1.00 94.56 99 LYS A O 1
ATOM 796 N N . LEU A 1 100 ? 5.269 2.901 2.560 1.00 93.25 100 LEU A N 1
ATOM 797 C CA . LEU A 1 100 ? 4.222 3.859 2.888 1.00 93.25 100 LEU A CA 1
ATOM 798 C C . LEU A 1 100 ? 3.430 3.379 4.113 1.00 93.25 100 LEU A C 1
ATOM 800 O O . LEU A 1 100 ? 3.274 4.116 5.081 1.00 93.25 100 LEU A O 1
ATOM 804 N N . GLY A 1 101 ? 2.958 2.129 4.089 1.00 95.12 101 GLY A N 1
ATOM 805 C CA . GLY A 1 101 ? 2.171 1.534 5.174 1.00 95.12 101 GLY A CA 1
ATOM 806 C C . GLY A 1 101 ? 1.032 0.648 4.675 1.00 95.12 101 GLY A C 1
ATOM 807 O O . GLY A 1 101 ? 1.030 0.213 3.523 1.00 95.12 101 GLY A O 1
ATOM 808 N N . TRP A 1 102 ? 0.078 0.348 5.556 1.00 96.25 102 TRP A N 1
ATOM 809 C CA . TRP A 1 102 ? -1.104 -0.454 5.241 1.00 96.25 102 TRP A CA 1
ATOM 810 C C . TRP A 1 102 ? -2.266 0.413 4.782 1.00 96.25 102 TRP A C 1
ATOM 812 O O . TRP A 1 102 ? -2.545 1.460 5.351 1.00 96.25 102 TRP A O 1
ATOM 822 N N . VAL A 1 103 ? -2.986 -0.042 3.769 1.00 93.44 103 VAL A N 1
ATOM 823 C CA . VAL A 1 103 ? -4.148 0.650 3.218 1.00 93.44 103 VAL A CA 1
ATOM 824 C C . VAL A 1 103 ? -5.279 -0.356 3.080 1.00 93.44 103 VAL A C 1
ATOM 826 O O . VAL A 1 103 ? -5.052 -1.520 2.745 1.00 93.44 103 VAL A O 1
ATOM 829 N N . SER A 1 104 ? -6.509 0.075 3.356 1.00 91.69 104 SER A N 1
ATOM 830 C CA . SER A 1 104 ? -7.674 -0.780 3.139 1.00 91.69 104 SER A CA 1
ATOM 831 C C . SER A 1 104 ? -7.888 -1.006 1.645 1.00 91.69 104 SER A C 1
ATOM 833 O O . SER A 1 104 ? -7.807 -0.070 0.844 1.00 91.69 104 SER A O 1
ATOM 835 N N . THR A 1 105 ? -8.220 -2.234 1.250 1.00 86.38 105 THR A N 1
ATOM 836 C CA . THR A 1 105 ? -8.448 -2.548 -0.162 1.00 86.38 105 THR A CA 1
ATOM 837 C C . THR A 1 105 ? -9.631 -1.791 -0.763 1.00 86.38 105 THR A C 1
ATOM 839 O O . THR A 1 105 ? -9.664 -1.576 -1.971 1.00 86.38 105 THR A O 1
ATOM 842 N N . THR A 1 106 ? -10.562 -1.278 0.043 1.00 83.94 106 THR A N 1
ATOM 843 C CA . THR A 1 106 ? -11.609 -0.367 -0.450 1.00 83.94 106 THR A CA 1
ATOM 844 C C . THR A 1 106 ? -11.034 0.925 -1.024 1.00 83.94 106 THR A C 1
ATOM 846 O O . THR A 1 106 ? -11.558 1.425 -2.012 1.00 83.94 106 THR A O 1
ATOM 849 N N . ASN A 1 107 ? -9.942 1.427 -0.441 1.00 79.38 107 ASN A N 1
ATOM 850 C CA . ASN A 1 107 ? -9.293 2.666 -0.863 1.00 79.38 107 ASN A CA 1
ATOM 851 C C . ASN A 1 107 ? -8.317 2.425 -2.021 1.00 79.38 107 ASN A C 1
ATOM 853 O O . ASN A 1 107 ? -8.073 3.327 -2.812 1.00 79.38 107 ASN A O 1
ATOM 857 N N . ILE A 1 108 ? -7.753 1.214 -2.133 1.00 75.94 108 ILE A N 1
ATOM 858 C CA . ILE A 1 108 ? -6.846 0.881 -3.238 1.00 75.94 108 ILE A CA 1
ATOM 859 C C . ILE A 1 108 ? -7.594 0.498 -4.520 1.00 75.94 108 ILE A C 1
ATOM 861 O O . ILE A 1 108 ? -7.113 0.778 -5.608 1.00 75.94 108 ILE A O 1
ATOM 865 N N . ASN A 1 109 ? -8.777 -0.119 -4.419 1.00 68.56 109 ASN A N 1
ATOM 866 C CA . ASN A 1 109 ? -9.545 -0.556 -5.592 1.00 68.56 109 ASN A CA 1
ATOM 867 C C . ASN A 1 109 ? -10.082 0.621 -6.426 1.00 68.56 109 ASN A C 1
ATOM 869 O O . ASN A 1 109 ? -10.569 0.408 -7.530 1.00 68.56 109 ASN A O 1
ATOM 873 N N . THR A 1 110 ? -10.036 1.842 -5.885 1.00 66.75 110 THR A N 1
ATOM 874 C CA . THR A 1 110 ? -10.351 3.082 -6.605 1.00 66.75 110 THR A CA 1
ATOM 875 C C . THR A 1 110 ? -9.134 3.686 -7.304 1.00 66.75 110 THR A C 1
ATOM 877 O O . THR A 1 110 ? -9.270 4.695 -7.992 1.00 66.75 110 THR A O 1
ATOM 880 N N . LEU A 1 111 ? -7.942 3.121 -7.095 1.00 70.25 111 LEU A N 1
ATOM 881 C CA . LEU A 1 111 ? -6.717 3.540 -7.766 1.00 70.25 111 LEU A CA 1
ATOM 882 C C . LEU A 1 111 ? -6.571 2.791 -9.089 1.00 70.25 111 LEU A C 1
ATOM 884 O O . LEU A 1 111 ? -6.931 1.619 -9.204 1.00 70.25 111 LEU A O 1
ATOM 888 N N . GLY A 1 112 ? -6.023 3.472 -10.093 1.00 68.38 112 GLY A N 1
ATOM 889 C CA . GLY A 1 112 ? -5.717 2.831 -11.366 1.00 68.38 112 GLY A CA 1
ATOM 890 C C . GLY A 1 112 ? -4.570 1.835 -11.204 1.00 68.38 112 GLY A C 1
ATOM 891 O O . GLY A 1 112 ? -3.583 2.133 -10.530 1.00 68.38 112 GLY A O 1
ATOM 892 N N . ILE A 1 113 ? -4.713 0.664 -11.826 1.00 74.69 113 ILE A N 1
ATOM 893 C CA . ILE A 1 113 ? -3.646 -0.335 -11.945 1.00 74.69 113 ILE A CA 1
ATOM 894 C C . ILE A 1 113 ? -2.802 0.003 -13.162 1.00 74.69 113 ILE A C 1
ATOM 896 O O . ILE A 1 113 ? -3.351 0.236 -14.241 1.00 74.69 113 ILE A O 1
ATOM 900 N N . PHE A 1 114 ? -1.486 -0.011 -12.991 1.00 73.38 114 PHE A N 1
ATOM 901 C CA . PHE A 1 114 ? -0.537 0.264 -14.062 1.00 73.38 114 PHE A CA 1
ATOM 902 C C . PHE A 1 114 ? 0.630 -0.716 -14.021 1.00 73.38 114 PHE A C 1
ATOM 904 O O . PHE A 1 114 ? 0.992 -1.240 -12.966 1.00 73.38 114 PHE A O 1
ATOM 911 N N . GLU A 1 115 ? 1.238 -0.936 -15.184 1.00 66.69 115 GLU A N 1
ATOM 912 C CA . GLU A 1 115 ? 2.525 -1.616 -15.270 1.00 66.69 115 GLU A CA 1
ATOM 913 C C . GLU A 1 115 ? 3.603 -0.701 -14.680 1.00 66.69 115 GLU A C 1
ATOM 915 O O . GLU A 1 115 ? 3.813 0.422 -15.141 1.00 66.69 115 GLU A O 1
ATOM 920 N N . CYS A 1 116 ? 4.257 -1.167 -13.620 1.00 69.88 116 CYS A N 1
ATOM 921 C CA . CYS A 1 116 ? 5.409 -0.485 -13.044 1.00 69.88 116 CYS A CA 1
ATOM 922 C C . CYS A 1 116 ? 6.696 -0.812 -13.795 1.00 69.88 116 CYS A C 1
ATOM 924 O O . CYS A 1 116 ? 6.704 -1.656 -14.686 1.00 69.88 116 CYS A O 1
ATOM 926 N N . MET A 1 117 ? 7.802 -0.184 -13.379 1.00 67.25 117 MET A N 1
ATOM 927 C CA . MET A 1 117 ? 9.149 -0.494 -13.863 1.00 67.25 117 MET A CA 1
ATOM 928 C C . MET A 1 117 ? 9.406 -2.009 -13.879 1.00 67.25 117 MET A C 1
ATOM 930 O O . MET A 1 117 ? 9.653 -2.631 -12.843 1.00 67.25 117 MET A O 1
ATOM 934 N N . THR A 1 118 ? 9.366 -2.601 -15.067 1.00 55.31 118 THR A N 1
ATOM 935 C CA . THR A 1 118 ? 9.835 -3.959 -15.326 1.00 55.31 118 THR A CA 1
ATOM 936 C C . THR A 1 118 ? 11.317 -3.897 -15.677 1.00 55.31 118 THR A C 1
ATOM 938 O O . THR A 1 118 ? 11.750 -2.977 -16.371 1.00 55.31 118 THR A O 1
ATOM 941 N N . LYS A 1 119 ? 12.118 -4.865 -15.208 1.00 50.91 119 LYS A N 1
ATOM 942 C CA . LYS A 1 119 ? 13.461 -5.074 -15.771 1.00 50.91 119 LYS A CA 1
ATOM 943 C C . LYS A 1 119 ? 13.302 -5.239 -17.287 1.00 50.91 119 LYS A C 1
ATOM 945 O O . LYS A 1 119 ? 12.574 -6.137 -17.705 1.00 50.91 119 LYS A O 1
ATOM 950 N N . ASN A 1 120 ? 13.932 -4.355 -18.061 1.00 45.09 120 ASN A N 1
ATOM 951 C CA . ASN A 1 120 ? 14.164 -4.574 -19.490 1.00 45.09 120 ASN A CA 1
ATOM 952 C C . ASN A 1 120 ? 15.005 -5.834 -19.707 1.00 45.09 120 ASN A C 1
ATOM 954 O O . ASN A 1 120 ? 15.894 -6.092 -18.859 1.00 45.09 120 ASN A O 1
#

Secondary structure (DSSP, 8-state):
----------TTSSHHHHHHTTSSS-PPPP-TT-EEEE---TT--EEEESSSSTTS-EEEE--SSS-EEEEEEEE-TTSSEEEEEETTS-GGG--GGGEEEEEEHHHHTTSEEE------

Sequence (120 aa):
MKNRTLNSLPFVGIIAVVILGIYFGKQPKPTYRDCVEFSPSPASTLQVYDQPDRASKSINYQPTSGKEQFWVAKRTADEQWVQLYHAITLFDDLPESAKLGWVSTTNINTLGIFECMTKN